Protein AF-A0A379TFW2-F1 (afdb_monomer_lite)

pLDDT: mean 85.73, std 12.87, range [54.72, 98.12]

Organism: NCBI:txid59203

Secondary structure (DSSP, 8-state):
-EEEEEEEETTEEEEEEEEEES--HHHHHH-TT-----EEEEEEEEEEEETTTEEEEEEEEEESSTTHHHHS--SS--TT-SEEEEEEEEEEEETTEEEEEEEEEEEE--TT------EEEE-

Radius of gyration: 17.37 Å; chains: 1; bounding box: 45×27×45 Å

Foldseek 3Di:
DKDKDWDQDLFFTKIKMKDKDQADPVVCVVCVPDPHRIWMKIFIFTWDDHPVFKTWTWGAIDIPALCNQVVDDDPNDHNPDQKGKGKTKIKGDDPPDIDMKMWIDIQGSDPVDRDDDIDPIDD

Str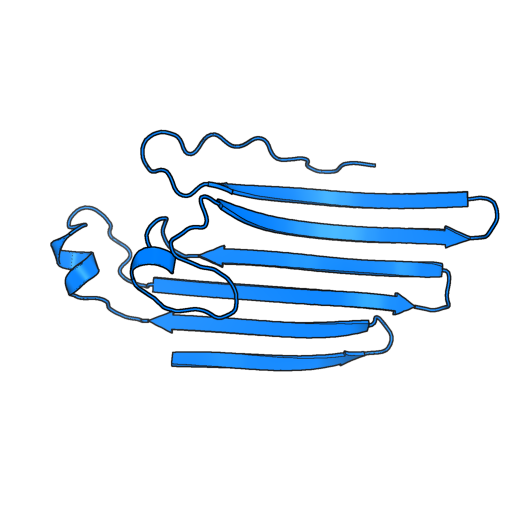ucture (mmCIF, N/CA/C/O backbone):
data_AF-A0A379TFW2-F1
#
_entry.id   AF-A0A379TFW2-F1
#
loop_
_atom_site.group_PDB
_atom_site.id
_atom_site.type_symbol
_atom_site.label_atom_id
_atom_site.label_alt_id
_atom_site.label_comp_id
_atom_site.label_asym_id
_atom_site.label_entity_id
_atom_site.label_seq_id
_atom_site.pdbx_PDB_ins_code
_atom_site.Cartn_x
_atom_site.Cartn_y
_atom_site.Cartn_z
_atom_site.occupancy
_atom_site.B_iso_or_equiv
_atom_site.auth_seq_id
_atom_site.auth_comp_id
_atom_site.auth_asym_id
_atom_site.auth_atom_id
_atom_site.pdbx_PDB_model_num
ATOM 1 N N . MET A 1 1 ? 5.071 -11.231 -14.706 1.00 67.62 1 MET A 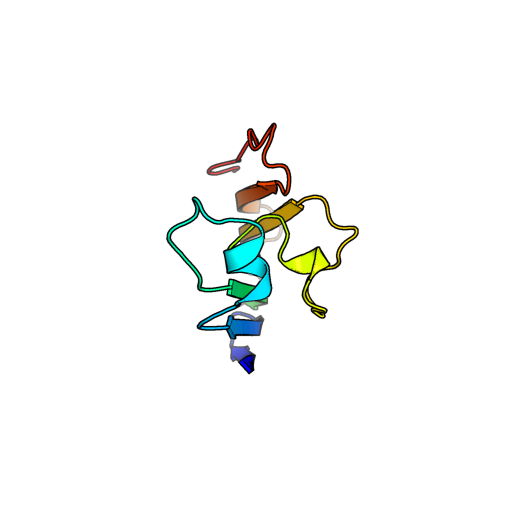N 1
ATOM 2 C CA . MET A 1 1 ? 3.789 -11.932 -14.447 1.00 67.62 1 MET A CA 1
ATOM 3 C C . MET A 1 1 ? 3.143 -11.240 -13.263 1.00 67.62 1 MET A C 1
ATOM 5 O O . MET A 1 1 ? 3.881 -10.960 -12.324 1.00 67.62 1 MET A O 1
ATOM 9 N N . GLY A 1 2 ? 1.841 -10.962 -13.335 1.00 78.44 2 GLY A N 1
ATOM 10 C CA . GLY A 1 2 ? 1.070 -10.376 -12.235 1.00 78.44 2 GLY A CA 1
ATOM 11 C C . GLY A 1 2 ? 0.269 -11.419 -11.475 1.00 78.44 2 GLY A C 1
ATOM 12 O O . GLY A 1 2 ? -0.149 -12.424 -12.059 1.00 78.44 2 GLY A O 1
ATOM 13 N N . ASN A 1 3 ? 0.110 -11.208 -10.173 1.00 90.38 3 ASN A N 1
ATOM 14 C CA . ASN A 1 3 ? -0.618 -12.086 -9.268 1.00 90.38 3 ASN A CA 1
ATOM 15 C C . ASN A 1 3 ? -1.569 -11.248 -8.413 1.00 90.38 3 ASN A C 1
ATOM 17 O O . ASN A 1 3 ? -1.142 -10.619 -7.443 1.00 90.38 3 ASN A O 1
ATOM 21 N N . GLU A 1 4 ? -2.860 -11.334 -8.728 1.00 94.81 4 GLU A N 1
ATOM 22 C CA . GLU A 1 4 ? -3.926 -10.675 -7.976 1.00 94.81 4 GLU A CA 1
ATOM 23 C C . GLU A 1 4 ? -4.522 -11.651 -6.951 1.00 94.81 4 GLU A C 1
ATOM 25 O O . GLU A 1 4 ? -4.977 -12.748 -7.293 1.00 94.81 4 GLU A O 1
ATOM 30 N N . PHE A 1 5 ? -4.568 -11.249 -5.684 1.00 95.94 5 PHE A N 1
ATOM 31 C CA . PHE A 1 5 ? -5.183 -12.010 -4.601 1.00 95.94 5 PHE A CA 1
ATOM 32 C C . PHE A 1 5 ? -6.250 -11.175 -3.895 1.00 95.94 5 PHE A C 1
ATOM 34 O O . PHE A 1 5 ? -5.979 -10.081 -3.407 1.00 95.94 5 PHE A O 1
ATOM 41 N N . ARG A 1 6 ? -7.471 -11.709 -3.792 1.00 97.38 6 ARG A N 1
ATOM 42 C CA . ARG A 1 6 ? -8.594 -11.062 -3.096 1.00 97.38 6 ARG A CA 1
ATOM 43 C C . ARG A 1 6 ? -9.023 -11.887 -1.898 1.00 97.38 6 ARG A C 1
ATOM 45 O O . ARG A 1 6 ? -9.116 -13.110 -1.988 1.00 97.38 6 ARG A O 1
ATOM 52 N N . TYR A 1 7 ? -9.348 -11.213 -0.803 1.00 96.50 7 TYR A N 1
ATOM 53 C CA . TYR A 1 7 ? -9.773 -11.869 0.425 1.00 96.50 7 TYR A CA 1
ATOM 54 C C . TYR A 1 7 ? -10.892 -11.114 1.142 1.00 96.50 7 TYR A C 1
ATOM 56 O O . TYR A 1 7 ? -11.077 -9.905 0.989 1.00 96.50 7 TYR A O 1
ATOM 64 N N . LEU A 1 8 ? -11.616 -11.857 1.976 1.00 97.38 8 LEU A N 1
ATOM 65 C CA . LEU A 1 8 ? -12.622 -11.340 2.892 1.00 97.38 8 LEU A CA 1
ATOM 66 C C . LEU A 1 8 ? -12.434 -12.014 4.252 1.00 97.38 8 LEU A C 1
ATOM 68 O O . LEU A 1 8 ? -12.479 -13.239 4.352 1.00 97.38 8 LEU A O 1
ATOM 72 N N . THR A 1 9 ? -12.210 -11.217 5.293 1.00 95.62 9 THR A N 1
ATOM 73 C CA . THR A 1 9 ? -12.060 -11.677 6.679 1.00 95.62 9 THR A CA 1
ATOM 74 C C . THR A 1 9 ? -13.003 -10.904 7.599 1.00 95.62 9 THR A C 1
ATOM 76 O O . THR A 1 9 ? -13.674 -9.965 7.176 1.00 95.62 9 THR A O 1
ATOM 79 N N . GLN A 1 10 ? -13.038 -11.272 8.882 1.00 93.81 10 GLN A N 1
ATOM 80 C CA . GLN A 1 10 ? -13.774 -10.502 9.894 1.00 93.81 10 GLN A CA 1
ATOM 81 C C . GLN A 1 10 ? -13.240 -9.069 10.045 1.00 93.81 10 GLN A C 1
ATOM 83 O O . GLN A 1 10 ? -14.001 -8.162 10.363 1.00 93.81 10 GLN A O 1
ATOM 88 N N . ALA A 1 11 ? -11.944 -8.865 9.791 1.00 93.12 11 ALA A N 1
ATOM 89 C CA . ALA A 1 11 ? -11.310 -7.556 9.877 1.00 93.12 11 ALA A CA 1
ATOM 90 C C . ALA A 1 11 ? -11.633 -6.654 8.675 1.00 93.12 11 ALA A C 1
ATOM 92 O O . ALA A 1 11 ? -11.449 -5.445 8.773 1.00 93.12 11 ALA A O 1
ATOM 93 N N . GLY A 1 12 ? -12.121 -7.215 7.561 1.00 96.31 12 GLY A N 1
ATOM 94 C CA . GLY A 1 12 ? -12.467 -6.458 6.362 1.00 96.31 12 GLY A CA 1
ATOM 95 C C . GLY A 1 12 ? -12.243 -7.212 5.057 1.00 96.31 12 GLY A C 1
ATOM 96 O O . GLY A 1 12 ? -11.840 -8.377 5.031 1.00 96.31 12 GLY A O 1
ATOM 97 N N . ALA A 1 13 ? -12.465 -6.505 3.955 1.00 98.12 13 ALA A N 1
ATOM 98 C CA . ALA A 1 13 ? -12.117 -6.967 2.619 1.00 98.12 13 ALA A CA 1
ATOM 99 C C . ALA A 1 13 ? -10.742 -6.423 2.216 1.00 98.12 13 ALA A C 1
ATOM 101 O O . ALA A 1 13 ? -10.305 -5.373 2.698 1.00 98.12 13 ALA A O 1
ATOM 102 N N . GLY A 1 14 ? -10.045 -7.126 1.330 1.00 97.50 14 GLY A N 1
ATOM 103 C CA . GLY A 1 14 ? -8.802 -6.611 0.778 1.00 97.50 14 GLY A CA 1
ATOM 104 C C . GLY A 1 14 ? -8.363 -7.281 -0.512 1.00 97.50 14 GLY A C 1
ATOM 105 O O . GLY A 1 14 ? -8.899 -8.311 -0.930 1.00 97.50 14 GLY A O 1
ATOM 106 N N . LEU A 1 15 ? -7.382 -6.640 -1.134 1.00 97.56 15 LEU A N 1
ATOM 107 C CA . LEU A 1 15 ? -6.754 -7.037 -2.381 1.00 97.56 15 LEU A CA 1
ATOM 108 C C . LEU A 1 15 ? -5.245 -6.835 -2.256 1.00 97.56 15 LEU A C 1
ATOM 110 O O . LEU A 1 15 ? -4.799 -5.810 -1.744 1.00 97.56 15 LEU A O 1
ATOM 114 N N . MET A 1 16 ? -4.475 -7.802 -2.736 1.00 96.56 16 MET A N 1
ATOM 115 C CA . MET A 1 16 ? -3.031 -7.696 -2.918 1.00 96.56 16 MET A CA 1
ATOM 116 C C . MET A 1 16 ? -2.687 -7.957 -4.385 1.00 96.56 16 MET A C 1
ATOM 118 O O . MET A 1 16 ? -3.249 -8.878 -4.974 1.00 96.56 16 MET A O 1
ATOM 122 N N . GLU A 1 17 ? -1.764 -7.180 -4.946 1.00 95.50 17 GLU A N 1
ATOM 123 C CA . GLU A 1 17 ? -1.153 -7.433 -6.257 1.00 95.50 17 GLU A CA 1
ATOM 124 C C . GLU A 1 17 ? 0.355 -7.577 -6.085 1.00 95.50 17 GLU A C 1
ATOM 126 O O . GLU A 1 17 ? 0.983 -6.800 -5.356 1.00 95.50 17 GLU A O 1
ATOM 131 N N . LEU A 1 18 ? 0.934 -8.550 -6.784 1.00 94.81 18 LEU A N 1
ATOM 132 C CA . LEU A 1 18 ? 2.375 -8.664 -6.945 1.00 94.81 18 LEU A CA 1
ATOM 133 C C . LEU A 1 18 ? 2.724 -8.886 -8.417 1.00 94.81 18 LEU A C 1
ATOM 135 O O . LEU A 1 18 ? 2.588 -9.998 -8.941 1.00 94.81 18 LEU A O 1
ATOM 139 N N . ASP A 1 19 ? 3.264 -7.841 -9.031 1.00 92.19 19 ASP A N 1
ATOM 140 C CA . ASP A 1 19 ? 3.881 -7.903 -10.347 1.00 92.19 19 ASP A CA 1
ATOM 141 C C . ASP A 1 19 ? 5.385 -8.101 -10.194 1.00 92.19 19 ASP A C 1
ATOM 143 O O . ASP A 1 19 ? 6.054 -7.374 -9.459 1.00 92.19 19 ASP A O 1
ATOM 147 N N . TYR A 1 20 ? 5.934 -9.080 -10.910 1.00 88.62 20 TYR A N 1
ATOM 148 C CA . TYR A 1 20 ? 7.374 -9.328 -10.925 1.00 88.62 20 TYR A CA 1
ATOM 149 C C . TYR A 1 20 ? 7.876 -9.611 -12.342 1.00 88.62 20 TYR A C 1
ATOM 151 O O . TYR A 1 20 ? 7.342 -10.474 -13.061 1.00 88.62 20 TYR A O 1
ATOM 159 N N . LEU A 1 21 ? 8.928 -8.890 -12.728 1.00 86.88 21 LEU A N 1
ATOM 160 C CA . LEU A 1 21 ? 9.681 -9.055 -13.961 1.00 86.88 21 LEU A CA 1
ATOM 161 C C . LEU A 1 21 ? 11.157 -9.331 -13.616 1.00 86.88 21 LEU A C 1
ATOM 163 O O . LEU A 1 21 ? 11.872 -8.429 -13.180 1.00 86.88 21 LEU A O 1
ATOM 167 N N . PRO A 1 22 ? 11.640 -10.572 -13.818 1.00 78.94 22 PRO A N 1
ATOM 168 C CA . PRO A 1 22 ? 12.984 -10.965 -13.399 1.00 78.94 22 PRO A CA 1
ATOM 169 C C . PRO A 1 22 ? 14.122 -10.316 -14.195 1.00 78.94 22 PRO A C 1
ATOM 171 O O . PRO A 1 22 ? 15.244 -10.266 -13.707 1.00 78.94 22 PRO A O 1
ATOM 174 N N . SER A 1 23 ? 13.895 -9.896 -15.437 1.00 76.19 23 SER A N 1
ATOM 175 C CA . SER A 1 23 ? 14.935 -9.262 -16.248 1.00 76.19 23 SER A CA 1
ATOM 176 C C . SER A 1 23 ? 14.291 -8.384 -17.304 1.00 76.19 23 SER A C 1
ATOM 178 O O . SER A 1 23 ? 13.539 -8.876 -18.149 1.00 76.19 23 SER A O 1
ATOM 180 N N . ASP A 1 24 ? 14.614 -7.098 -17.244 1.00 74.44 24 ASP A N 1
ATOM 181 C CA . ASP A 1 24 ? 14.250 -6.105 -18.244 1.00 74.44 24 ASP A CA 1
ATOM 182 C C . ASP A 1 24 ? 15.519 -5.630 -18.966 1.00 74.44 24 ASP A C 1
ATOM 184 O O . ASP A 1 24 ? 16.406 -5.033 -18.359 1.00 74.44 24 ASP A O 1
ATOM 188 N N . LYS A 1 25 ? 15.631 -5.954 -20.260 1.00 72.94 25 LYS A N 1
ATOM 189 C CA . LYS A 1 25 ? 16.808 -5.608 -21.074 1.00 72.94 25 LYS A CA 1
ATOM 190 C C . LYS A 1 25 ? 16.838 -4.135 -21.474 1.00 72.94 25 LYS A C 1
ATOM 192 O O . LYS A 1 25 ? 17.920 -3.598 -21.648 1.00 72.94 25 LYS A O 1
ATOM 197 N N . VAL A 1 26 ? 15.671 -3.509 -21.639 1.00 73.44 26 VAL A N 1
ATOM 198 C CA . VAL A 1 26 ? 15.586 -2.089 -22.012 1.00 73.44 26 VAL A CA 1
ATOM 199 C C . VAL A 1 26 ? 15.995 -1.243 -20.814 1.00 73.44 26 VAL A C 1
ATOM 201 O O . VAL A 1 26 ? 16.853 -0.377 -20.936 1.00 73.44 26 VAL A O 1
ATOM 204 N N . TYR A 1 27 ? 15.477 -1.590 -19.633 1.00 71.12 27 TYR A N 1
ATOM 205 C CA . TYR A 1 27 ? 15.886 -0.948 -18.387 1.00 71.12 27 TYR A CA 1
ATOM 206 C C . TYR A 1 27 ? 17.391 -1.104 -18.112 1.00 71.12 27 TYR A C 1
ATOM 208 O O . TYR A 1 27 ? 18.037 -0.154 -17.679 1.00 71.12 27 TYR A O 1
ATOM 216 N N . GLU A 1 28 ? 17.963 -2.282 -18.395 1.00 66.56 28 GLU A N 1
ATOM 217 C CA . GLU A 1 28 ? 19.404 -2.540 -18.256 1.00 66.56 28 GLU A CA 1
ATOM 218 C C . GLU A 1 28 ? 20.261 -1.632 -19.152 1.00 66.56 28 GLU A C 1
ATOM 220 O O . GLU A 1 28 ? 21.282 -1.115 -18.691 1.00 66.56 28 GLU A O 1
ATOM 225 N N . ASP A 1 29 ? 19.851 -1.427 -20.405 1.00 71.00 29 ASP A N 1
ATOM 226 C CA . ASP A 1 29 ? 20.569 -0.564 -21.348 1.00 71.00 29 ASP A CA 1
ATOM 227 C C . ASP A 1 29 ? 20.496 0.919 -20.931 1.00 71.00 29 ASP A C 1
ATOM 229 O O . ASP A 1 29 ? 21.494 1.640 -21.042 1.00 71.00 29 ASP A O 1
ATOM 233 N N . ASP A 1 30 ? 19.354 1.362 -20.394 1.00 69.19 30 ASP A N 1
ATOM 234 C CA . ASP A 1 30 ? 19.142 2.743 -19.941 1.00 69.19 30 ASP A CA 1
ATOM 235 C C . ASP A 1 30 ? 19.793 3.036 -18.571 1.00 69.19 30 ASP A C 1
ATOM 237 O O . ASP A 1 30 ? 20.241 4.161 -18.321 1.00 69.19 30 ASP A O 1
ATOM 241 N N . HIS A 1 31 ? 19.928 2.023 -17.703 1.00 66.50 31 HIS A N 1
ATOM 242 C CA . HIS A 1 31 ? 20.473 2.141 -16.341 1.00 66.50 31 HIS A CA 1
ATOM 243 C C . HIS A 1 31 ? 21.682 1.215 -16.092 1.00 66.50 31 HIS A C 1
ATOM 245 O O . HIS A 1 31 ? 21.691 0.430 -15.142 1.00 66.50 31 HIS A O 1
ATOM 251 N N . PRO A 1 32 ? 22.796 1.356 -16.840 1.00 62.44 32 PRO A N 1
ATOM 252 C CA . PRO A 1 32 ? 23.935 0.428 -16.787 1.00 62.44 32 PRO A CA 1
ATOM 253 C C . PRO A 1 32 ? 24.709 0.432 -15.454 1.00 62.44 32 PRO A C 1
ATOM 255 O O . PRO A 1 32 ? 25.634 -0.359 -15.263 1.00 62.44 32 PRO A O 1
ATOM 258 N N . LYS A 1 33 ? 24.388 1.358 -14.539 1.00 63.44 33 LYS A N 1
ATOM 259 C CA . LYS A 1 33 ? 24.980 1.463 -13.194 1.00 63.44 33 LYS A CA 1
ATOM 260 C C . LYS A 1 33 ? 24.109 0.841 -12.102 1.00 63.44 33 LYS A C 1
ATOM 262 O O . LYS A 1 33 ? 24.607 0.658 -10.991 1.00 63.44 33 LYS A O 1
ATOM 267 N N . GLU A 1 34 ? 22.844 0.547 -12.386 1.00 63.12 34 GLU A N 1
ATOM 268 C CA . GLU A 1 34 ? 21.948 -0.090 -11.428 1.00 63.12 34 GLU A CA 1
ATOM 269 C C . GLU A 1 34 ? 22.123 -1.607 -11.507 1.00 63.12 34 GLU A C 1
ATOM 271 O O . GLU A 1 34 ? 21.972 -2.230 -12.553 1.00 63.12 34 GLU A O 1
ATOM 276 N N . GLY A 1 35 ? 22.544 -2.205 -10.392 1.00 54.72 35 GLY A N 1
ATOM 277 C CA . GLY A 1 35 ? 22.862 -3.633 -10.340 1.00 54.72 35 GLY A CA 1
ATOM 278 C C . GLY A 1 35 ? 21.634 -4.542 -10.275 1.00 54.72 35 GLY A C 1
ATOM 279 O O . GLY A 1 35 ? 21.766 -5.738 -10.534 1.00 54.72 35 GLY A O 1
ATOM 280 N N . ASP A 1 36 ? 20.468 -3.997 -9.916 1.00 59.78 36 ASP A N 1
ATOM 281 C CA . ASP A 1 36 ? 19.244 -4.767 -9.722 1.00 59.78 36 ASP A CA 1
ATOM 282 C C . ASP A 1 36 ? 18.315 -4.605 -10.930 1.00 59.78 36 ASP A C 1
ATOM 284 O O . ASP A 1 36 ? 17.847 -3.516 -11.245 1.00 59.78 36 ASP A O 1
ATOM 288 N N . LYS A 1 37 ? 18.099 -5.713 -11.640 1.00 69.12 37 LYS A N 1
ATOM 289 C CA . LYS A 1 37 ? 17.381 -5.777 -12.928 1.00 69.12 37 LYS A CA 1
ATOM 290 C C . LYS A 1 37 ? 15.925 -6.199 -12.758 1.00 69.12 37 LYS A C 1
ATOM 292 O O . LYS A 1 37 ? 15.228 -6.479 -13.738 1.00 69.12 37 LYS A O 1
ATOM 297 N N . HIS A 1 38 ? 15.514 -6.375 -11.507 1.00 82.75 38 HIS A N 1
ATOM 298 C CA . HIS A 1 38 ? 14.227 -6.920 -11.139 1.00 82.75 38 HIS A CA 1
ATOM 299 C C . HIS A 1 38 ? 13.226 -5.786 -10.980 1.00 82.75 38 HIS A C 1
ATOM 301 O O . HIS A 1 38 ? 13.287 -5.024 -10.016 1.00 82.75 38 HIS A O 1
ATOM 307 N N . ARG A 1 39 ? 12.271 -5.709 -11.906 1.00 89.81 39 ARG A N 1
ATOM 308 C CA . ARG A 1 39 ? 11.191 -4.728 -11.819 1.00 89.81 39 ARG A CA 1
ATOM 309 C C . ARG A 1 39 ? 9.988 -5.357 -11.155 1.00 89.81 39 ARG A C 1
ATOM 311 O O . ARG A 1 39 ? 9.567 -6.455 -11.529 1.00 89.81 39 ARG A O 1
ATOM 318 N N . TRP A 1 40 ? 9.454 -4.694 -10.142 1.00 92.06 40 TRP A N 1
ATOM 319 C CA . TRP A 1 40 ? 8.357 -5.238 -9.359 1.00 92.06 40 TRP A CA 1
ATOM 320 C C . TRP A 1 40 ? 7.435 -4.155 -8.826 1.00 92.06 40 TRP A C 1
ATOM 322 O O . TRP A 1 40 ? 7.860 -3.039 -8.532 1.00 92.06 40 TRP A O 1
ATOM 332 N N . LEU A 1 41 ? 6.171 -4.528 -8.665 1.00 94.44 41 LEU A N 1
ATOM 333 C CA . LEU A 1 41 ? 5.161 -3.739 -7.981 1.00 94.44 41 LEU A CA 1
ATOM 334 C C . LEU A 1 41 ? 4.505 -4.607 -6.924 1.00 94.44 41 LEU A C 1
ATOM 336 O O . LEU A 1 41 ? 4.132 -5.751 -7.177 1.00 94.44 41 LEU A O 1
ATOM 340 N N . PHE A 1 42 ? 4.355 -4.034 -5.737 1.00 95.69 42 PHE A N 1
ATOM 341 C CA . PHE A 1 42 ? 3.537 -4.593 -4.681 1.00 95.69 42 PHE A CA 1
ATOM 342 C C . PHE A 1 42 ? 2.453 -3.591 -4.300 1.00 95.69 42 PHE A C 1
ATOM 344 O O . PHE A 1 42 ? 2.743 -2.453 -3.916 1.00 95.69 42 PHE A O 1
ATOM 351 N N . TYR A 1 43 ? 1.208 -4.043 -4.385 1.00 96.75 43 TYR A N 1
ATOM 352 C CA . TYR A 1 43 ? 0.034 -3.286 -3.984 1.00 96.75 43 TYR A CA 1
ATOM 353 C C . TYR A 1 43 ? -0.719 -4.036 -2.895 1.00 96.75 43 TYR A C 1
ATOM 355 O O . TYR A 1 43 ? -0.920 -5.248 -2.985 1.00 96.75 43 TYR A O 1
ATOM 363 N N . TRP A 1 44 ? -1.181 -3.313 -1.882 1.00 97.56 44 TRP A N 1
ATOM 364 C CA . TRP A 1 44 ? -2.075 -3.848 -0.872 1.00 97.56 44 TRP A CA 1
ATOM 365 C C . TRP A 1 44 ? -3.123 -2.815 -0.472 1.00 97.56 44 TRP A C 1
ATOM 367 O O . TRP A 1 44 ? -2.815 -1.749 0.062 1.00 97.56 44 TRP A O 1
ATOM 377 N N . GLN A 1 45 ? -4.383 -3.190 -0.675 1.00 97.75 45 GLN A N 1
ATOM 378 C CA . GLN A 1 45 ? -5.543 -2.460 -0.203 1.00 97.75 45 GLN A CA 1
ATOM 379 C C . GLN A 1 45 ? -6.314 -3.300 0.808 1.00 97.75 45 GLN A C 1
ATOM 381 O O . GLN A 1 45 ? -6.648 -4.460 0.560 1.00 97.75 45 GLN A O 1
ATOM 386 N N . HIS A 1 46 ? -6.649 -2.700 1.942 1.00 98.00 46 HIS A N 1
ATOM 387 C CA . HIS A 1 46 ? -7.526 -3.309 2.931 1.00 98.00 46 HIS A CA 1
ATOM 388 C C . HIS A 1 46 ? -8.455 -2.259 3.515 1.00 98.00 46 HIS A C 1
ATOM 390 O O . HIS A 1 46 ? -8.019 -1.154 3.836 1.00 98.00 46 HIS A O 1
ATOM 396 N N . SER A 1 47 ? -9.722 -2.613 3.697 1.00 98.00 47 SER A N 1
ATOM 397 C CA . SER A 1 47 ? -10.661 -1.786 4.442 1.00 98.00 47 SER A CA 1
ATOM 398 C C . SER A 1 47 ? -11.649 -2.658 5.198 1.00 98.00 47 SER A C 1
ATOM 400 O O . SER A 1 47 ? -12.222 -3.607 4.648 1.00 98.00 47 SER A O 1
ATOM 402 N N . GLY A 1 48 ? -11.875 -2.318 6.461 1.00 97.25 48 GLY A N 1
ATOM 403 C CA . GLY A 1 48 ? -12.922 -2.951 7.234 1.00 97.25 48 GLY A CA 1
ATOM 404 C C . GLY A 1 48 ? -13.193 -2.316 8.582 1.00 97.25 48 GLY A C 1
ATOM 405 O O . GLY A 1 48 ? -12.407 -1.535 9.127 1.00 97.25 48 GLY A O 1
ATOM 406 N N . VAL A 1 49 ? -14.368 -2.673 9.094 1.00 96.94 49 VAL A N 1
ATOM 407 C CA . VAL A 1 49 ? -14.835 -2.314 10.425 1.00 96.94 49 VAL A CA 1
ATOM 408 C C . VAL A 1 49 ? -15.176 -3.604 11.156 1.00 96.94 49 VAL A C 1
ATOM 410 O O . VAL A 1 49 ? -16.093 -4.315 10.751 1.00 96.94 49 VAL A O 1
ATOM 413 N N . MET A 1 50 ? -14.446 -3.894 12.228 1.00 96.25 50 MET A N 1
ATOM 414 C CA . MET A 1 50 ? -14.647 -5.086 13.050 1.00 96.25 50 MET A CA 1
ATOM 415 C C . MET A 1 50 ? -15.317 -4.698 14.367 1.00 96.25 50 MET A C 1
ATOM 417 O O . MET A 1 50 ? -14.987 -3.676 14.973 1.00 96.25 50 MET A O 1
ATOM 421 N N . ASP A 1 51 ? -16.303 -5.493 14.782 1.00 94.88 51 ASP A N 1
ATOM 422 C CA . ASP A 1 51 ? -17.081 -5.288 16.012 1.00 94.88 51 ASP A CA 1
ATOM 423 C C . ASP A 1 51 ? -17.683 -3.876 16.150 1.00 94.88 51 ASP A C 1
ATOM 425 O O . ASP A 1 51 ? -17.915 -3.392 17.252 1.00 94.88 51 ASP A O 1
ATOM 429 N N . GLN A 1 52 ? -17.921 -3.194 15.021 1.00 94.88 52 GLN A N 1
ATOM 430 C CA . GLN A 1 52 ? -18.418 -1.808 14.919 1.00 94.88 52 GLN A CA 1
ATOM 431 C C . GLN A 1 52 ? -17.487 -0.719 15.492 1.00 94.88 52 GLN A C 1
ATOM 433 O O . GLN A 1 52 ? -17.750 0.473 15.305 1.00 94.88 52 GLN A O 1
ATOM 438 N N . VAL A 1 53 ? -16.383 -1.102 16.135 1.00 96.94 53 VAL A N 1
ATOM 439 C CA . VAL A 1 53 ? -15.496 -0.185 16.867 1.00 96.94 53 VAL A CA 1
ATOM 440 C C . VAL A 1 53 ? -14.100 -0.110 16.263 1.00 96.94 53 VAL A C 1
ATOM 442 O O . VAL A 1 53 ? -13.546 0.986 16.146 1.00 96.94 53 VAL A O 1
ATOM 445 N N . TRP A 1 54 ? -13.555 -1.238 15.808 1.00 97.50 54 TRP A N 1
ATOM 446 C CA . TRP A 1 54 ? -12.235 -1.305 15.192 1.00 97.50 54 TRP A CA 1
ATOM 447 C C . TRP A 1 54 ? -12.314 -0.931 13.723 1.00 97.50 54 TRP A C 1
ATOM 449 O O . TRP A 1 54 ? -13.187 -1.409 13.004 1.00 97.50 54 TRP A O 1
ATOM 459 N N . ARG A 1 55 ? -11.393 -0.087 13.267 1.00 97.44 55 ARG A N 1
ATOM 460 C CA . ARG A 1 55 ? -11.279 0.360 11.877 1.00 97.44 55 ARG A CA 1
ATOM 461 C C . ARG A 1 55 ? -9.886 0.031 11.373 1.00 97.44 55 ARG A C 1
ATOM 463 O O . ARG A 1 55 ? -8.907 0.536 11.916 1.00 97.44 55 ARG A O 1
ATOM 470 N N . PHE A 1 56 ? -9.812 -0.771 10.321 1.00 97.50 56 PHE A N 1
ATOM 471 C CA . PHE A 1 56 ? -8.562 -1.145 9.672 1.00 97.50 56 PHE A CA 1
ATOM 472 C C . PHE A 1 56 ? -8.562 -0.586 8.257 1.00 97.50 56 PHE A C 1
ATOM 474 O O . PHE A 1 56 ? -9.488 -0.854 7.492 1.00 97.50 56 PHE A O 1
ATOM 481 N N . ASN A 1 57 ? -7.539 0.193 7.904 1.00 97.69 57 ASN A N 1
ATOM 482 C CA . ASN A 1 57 ? -7.340 0.617 6.522 1.00 97.69 57 ASN A CA 1
ATOM 483 C C . ASN A 1 57 ? -5.867 0.531 6.134 1.00 97.69 57 ASN A C 1
ATOM 485 O O . ASN A 1 57 ? -4.996 1.005 6.869 1.00 97.69 57 ASN A O 1
ATOM 489 N N . VAL A 1 58 ? -5.622 -0.036 4.958 1.00 97.50 58 VAL A N 1
ATOM 490 C CA . VAL A 1 58 ? -4.313 -0.113 4.316 1.00 97.50 58 VAL A CA 1
ATOM 491 C C . VAL A 1 58 ? -4.452 0.374 2.884 1.00 97.50 58 VAL A C 1
ATOM 493 O O . VAL A 1 58 ? -5.370 -0.038 2.175 1.00 97.50 58 VAL A O 1
ATOM 496 N N . ASP A 1 59 ? -3.543 1.256 2.499 1.00 96.75 59 ASP A N 1
ATOM 497 C CA . ASP A 1 59 ? -3.370 1.761 1.143 1.00 96.75 59 ASP A CA 1
ATOM 498 C C . ASP A 1 59 ? -1.865 1.832 0.884 1.00 96.75 59 ASP A C 1
ATOM 500 O O . ASP A 1 59 ? -1.189 2.777 1.305 1.00 96.75 59 ASP A O 1
ATOM 504 N N . TYR A 1 60 ? -1.324 0.748 0.335 1.00 96.44 60 TYR A N 1
ATOM 505 C CA . TYR A 1 60 ? 0.106 0.557 0.169 1.00 96.44 60 TYR A CA 1
ATOM 506 C C . TYR A 1 60 ? 0.445 0.252 -1.280 1.00 96.44 60 TYR A C 1
ATOM 508 O O . TYR A 1 60 ? 0.059 -0.790 -1.804 1.00 96.44 60 TYR A O 1
ATOM 516 N N . THR A 1 61 ? 1.255 1.116 -1.874 1.00 96.50 61 THR A N 1
ATOM 517 C CA . THR A 1 61 ? 1.870 0.909 -3.178 1.00 96.50 61 THR A CA 1
ATOM 518 C C . THR A 1 61 ? 3.375 1.078 -3.035 1.00 96.50 61 THR A C 1
ATOM 520 O O . THR A 1 61 ? 3.860 2.068 -2.475 1.00 96.50 61 THR A O 1
ATOM 523 N N . LYS A 1 62 ? 4.132 0.112 -3.548 1.00 94.75 62 LYS A N 1
ATOM 524 C CA . LYS A 1 62 ? 5.585 0.211 -3.654 1.00 94.75 62 LYS A CA 1
ATOM 525 C C . LYS A 1 62 ? 6.060 -0.412 -4.952 1.00 94.75 62 LYS A C 1
ATOM 527 O O . LYS A 1 62 ? 5.607 -1.493 -5.323 1.00 94.75 62 LYS A O 1
ATOM 532 N N . VAL A 1 63 ? 6.984 0.277 -5.601 1.00 93.19 63 VAL A N 1
ATOM 533 C CA . VAL A 1 63 ? 7.587 -0.141 -6.867 1.00 93.19 63 VAL A CA 1
ATOM 534 C C . VAL A 1 63 ? 9.105 -0.204 -6.738 1.00 93.19 63 VAL A C 1
ATOM 536 O O . VAL A 1 63 ? 9.680 0.457 -5.865 1.00 93.19 63 VAL A O 1
ATOM 539 N N . SER A 1 64 ? 9.740 -1.007 -7.588 1.00 90.25 64 SER A N 1
ATOM 540 C CA . SER A 1 64 ? 11.197 -1.184 -7.647 1.00 90.25 64 SER A CA 1
ATOM 541 C C . SER A 1 64 ? 11.954 0.110 -7.922 1.00 90.25 64 SER A C 1
ATOM 543 O O . SER A 1 64 ? 12.983 0.360 -7.300 1.00 90.25 64 SER A O 1
ATOM 545 N N . ASP A 1 65 ? 11.429 0.924 -8.834 1.00 86.94 65 ASP A N 1
ATOM 546 C CA . ASP A 1 65 ? 12.108 2.072 -9.425 1.00 86.94 65 ASP A CA 1
ATOM 547 C C . ASP A 1 65 ? 11.116 3.211 -9.719 1.00 86.94 65 ASP A C 1
ATOM 549 O O . ASP A 1 65 ? 9.901 3.007 -9.751 1.00 86.94 65 ASP A O 1
ATOM 553 N N . SER A 1 66 ? 11.628 4.431 -9.894 1.00 87.12 66 SER A N 1
ATOM 554 C CA . SER A 1 66 ? 10.820 5.640 -10.118 1.00 87.12 66 SER A CA 1
ATOM 555 C C . SER A 1 66 ? 10.142 5.676 -11.492 1.00 87.12 66 SER A C 1
ATOM 557 O O . SER A 1 66 ? 9.151 6.383 -11.662 1.00 87.12 66 SER A O 1
ATOM 559 N N . SER A 1 67 ? 10.637 4.903 -12.462 1.00 86.19 67 SER A N 1
ATOM 560 C CA . SER A 1 67 ? 10.098 4.849 -13.825 1.00 86.19 67 SER A CA 1
ATOM 561 C C . SER A 1 67 ? 9.076 3.728 -14.036 1.00 86.19 67 SER A C 1
ATOM 563 O O . SER A 1 67 ? 8.496 3.636 -15.114 1.00 86.19 67 SER A O 1
ATOM 565 N N . TYR A 1 68 ? 8.776 2.926 -13.008 1.00 88.44 68 TYR A N 1
ATOM 566 C CA . TYR A 1 68 ? 7.921 1.741 -13.117 1.00 88.44 68 TYR A CA 1
ATOM 567 C C . TYR A 1 68 ? 6.591 2.006 -13.831 1.00 88.44 68 TYR A C 1
ATOM 569 O O . TYR A 1 68 ? 6.257 1.322 -14.794 1.00 88.44 68 TYR A O 1
ATOM 577 N N . PHE A 1 69 ? 5.845 3.026 -13.401 1.00 90.00 69 PHE A N 1
ATOM 578 C CA . PHE A 1 69 ? 4.543 3.352 -13.993 1.00 90.00 69 PHE A CA 1
ATOM 579 C C . PHE A 1 69 ? 4.625 4.078 -15.341 1.00 90.00 69 PHE A C 1
ATOM 581 O O . PHE A 1 69 ? 3.606 4.221 -16.012 1.00 90.00 69 PHE A O 1
ATOM 588 N N . ASN A 1 70 ? 5.812 4.537 -15.750 1.00 87.44 70 ASN A N 1
ATOM 589 C CA . ASN A 1 70 ? 6.026 5.050 -17.103 1.00 87.44 70 ASN A CA 1
ATOM 590 C C . ASN A 1 70 ? 6.139 3.908 -18.117 1.00 87.44 70 ASN A C 1
ATOM 592 O O . ASN A 1 70 ? 5.713 4.072 -19.259 1.00 87.44 70 ASN A O 1
ATOM 596 N N . ASP A 1 71 ? 6.673 2.763 -17.684 1.00 85.44 71 ASP A N 1
ATOM 597 C CA . ASP A 1 71 ? 6.970 1.630 -18.560 1.00 85.44 71 ASP A CA 1
ATOM 598 C C . ASP A 1 71 ? 5.913 0.519 -18.494 1.00 85.44 71 ASP A C 1
ATOM 600 O O . ASP A 1 71 ? 5.715 -0.205 -19.474 1.00 85.44 71 ASP A O 1
ATOM 604 N N . PHE A 1 72 ? 5.223 0.375 -17.358 1.00 86.44 72 PHE A N 1
ATOM 605 C CA . PHE A 1 72 ? 4.207 -0.653 -17.149 1.00 86.44 72 PHE A CA 1
ATOM 606 C C . PHE A 1 72 ? 2.834 -0.061 -16.852 1.00 86.44 72 PHE A C 1
ATOM 608 O O . PHE A 1 72 ? 2.651 0.710 -15.908 1.00 86.44 72 PHE A O 1
ATOM 615 N N . ASP A 1 73 ? 1.837 -0.530 -17.601 1.00 84.12 73 ASP A N 1
ATOM 616 C CA . ASP A 1 73 ? 0.436 -0.294 -17.278 1.00 84.12 73 ASP A CA 1
ATOM 617 C C . ASP A 1 73 ? 0.042 -1.100 -16.032 1.00 84.12 73 ASP A C 1
ATOM 619 O O . ASP A 1 73 ? 0.114 -2.332 -16.016 1.00 84.12 73 ASP A O 1
ATOM 623 N N . SER A 1 74 ? -0.444 -0.409 -15.000 1.00 84.50 74 SER A N 1
ATOM 624 C CA . SER A 1 74 ? -1.026 -1.022 -13.807 1.00 84.50 74 SER A CA 1
ATOM 625 C C . SER A 1 74 ? -2.411 -0.444 -13.536 1.00 84.50 74 SER A C 1
ATOM 627 O O . SER A 1 74 ? -2.707 0.707 -13.836 1.00 84.50 74 SER A O 1
ATOM 629 N N . LYS A 1 75 ? -3.289 -1.233 -12.912 1.00 86.38 75 LYS A N 1
ATOM 630 C CA . LYS A 1 75 ? -4.556 -0.705 -12.374 1.00 86.38 75 LYS A CA 1
ATOM 631 C C . LYS A 1 75 ? -4.343 0.117 -11.100 1.00 86.38 75 LYS A C 1
ATOM 633 O O . LYS A 1 75 ? -5.270 0.791 -10.656 1.00 86.38 75 LYS A O 1
ATOM 638 N N . TYR A 1 76 ? -3.160 0.003 -10.496 1.00 87.25 76 TYR A N 1
ATOM 639 C CA . TYR A 1 76 ? -2.844 0.489 -9.152 1.00 87.25 76 TYR A CA 1
ATOM 640 C C . TYR A 1 76 ? -1.874 1.680 -9.152 1.00 87.25 76 TYR A C 1
ATOM 642 O O . TYR A 1 76 ? -1.439 2.115 -8.088 1.00 87.25 76 TYR A O 1
ATOM 650 N N . GLY A 1 77 ? -1.556 2.202 -10.338 1.00 84.56 77 GLY A N 1
ATOM 651 C CA . GLY A 1 77 ? -0.783 3.421 -10.553 1.00 84.56 77 GLY A CA 1
ATOM 652 C C . GLY A 1 77 ? -0.665 3.743 -12.043 1.00 84.56 77 GLY A C 1
ATOM 653 O O . GLY A 1 77 ? -0.964 2.904 -12.892 1.00 84.56 77 GLY A O 1
ATOM 654 N N . SER A 1 78 ? -0.272 4.974 -12.348 1.00 84.19 78 SER A N 1
ATOM 655 C CA . SER A 1 78 ? -0.196 5.547 -13.696 1.00 84.19 78 SER A CA 1
ATOM 656 C C . SER A 1 78 ? 1.091 6.353 -13.876 1.00 84.19 78 SER A C 1
ATOM 658 O O . SER A 1 78 ? 1.641 6.880 -12.913 1.00 84.19 78 SER A O 1
ATOM 660 N N . SER A 1 79 ? 1.541 6.526 -15.121 1.00 81.00 79 SER A N 1
ATOM 661 C CA . SER A 1 79 ? 2.696 7.368 -15.487 1.00 81.00 79 SER A CA 1
ATOM 662 C C . SER A 1 79 ? 2.554 8.838 -15.073 1.00 81.00 79 SER A C 1
ATOM 664 O O . SER A 1 79 ? 3.528 9.577 -14.969 1.00 81.00 79 SER A O 1
ATOM 666 N N . THR A 1 80 ? 1.325 9.289 -14.821 1.00 82.19 80 THR A N 1
ATOM 667 C CA . THR A 1 80 ? 1.039 10.632 -14.301 1.00 82.19 80 THR A CA 1
ATOM 668 C C . THR A 1 80 ? 1.292 10.777 -12.803 1.00 82.19 80 THR A C 1
ATOM 670 O O . THR A 1 80 ? 1.271 11.898 -12.289 1.00 82.19 80 THR A O 1
ATOM 673 N N . ASP A 1 81 ? 1.475 9.669 -12.088 1.00 83.56 81 ASP A N 1
ATOM 674 C CA . ASP A 1 81 ? 1.663 9.685 -10.646 1.00 83.56 81 ASP A CA 1
ATOM 675 C C . ASP A 1 81 ? 3.095 10.121 -10.330 1.00 83.56 81 ASP A C 1
ATOM 677 O O . ASP A 1 81 ? 4.059 9.548 -10.819 1.00 83.56 81 ASP A O 1
ATOM 681 N N . GLY A 1 82 ? 3.249 11.153 -9.499 1.00 86.00 82 GLY A N 1
ATOM 682 C CA . GLY A 1 82 ? 4.568 11.626 -9.056 1.00 86.00 82 GLY A CA 1
ATOM 683 C C . GLY A 1 82 ? 5.090 10.931 -7.794 1.00 86.00 82 GLY A C 1
ATOM 684 O O . GLY A 1 82 ? 6.207 11.208 -7.352 1.00 86.00 82 GLY A O 1
ATOM 685 N N . TYR A 1 83 ? 4.268 10.091 -7.162 1.00 87.69 83 TYR A N 1
ATOM 686 C CA . TYR A 1 83 ? 4.610 9.354 -5.950 1.00 87.69 83 TYR A CA 1
ATOM 687 C C . TYR A 1 83 ? 3.665 8.168 -5.721 1.00 87.69 83 TYR A C 1
ATOM 689 O O . TYR A 1 83 ? 2.494 8.218 -6.093 1.00 87.69 83 TYR A O 1
ATOM 697 N N . ALA A 1 84 ? 4.143 7.143 -5.016 1.00 91.50 84 ALA A N 1
ATOM 698 C CA . ALA A 1 84 ? 3.317 6.077 -4.455 1.00 91.50 84 ALA A CA 1
ATOM 699 C C . ALA A 1 84 ? 3.055 6.295 -2.957 1.00 91.50 84 ALA A C 1
ATOM 701 O O . ALA A 1 84 ? 3.935 6.719 -2.201 1.00 91.50 84 ALA A O 1
ATOM 702 N N . THR A 1 85 ? 1.830 5.991 -2.523 1.00 92.12 85 THR A N 1
ATOM 703 C CA . THR A 1 85 ? 1.399 6.142 -1.126 1.00 92.12 85 THR A CA 1
ATOM 704 C C . THR A 1 85 ? 1.614 4.848 -0.350 1.00 92.12 85 THR A C 1
ATOM 706 O O . THR A 1 85 ? 1.302 3.763 -0.829 1.00 92.12 85 THR A O 1
ATOM 709 N N . GLN A 1 86 ? 2.129 4.962 0.873 1.00 94.12 86 GLN A N 1
ATOM 710 C CA . GLN A 1 86 ? 2.336 3.846 1.793 1.00 94.12 86 GLN A CA 1
ATOM 711 C C . GLN A 1 86 ? 1.713 4.201 3.139 1.00 94.12 86 GLN A C 1
ATOM 713 O O . GLN A 1 86 ? 2.342 4.801 4.016 1.00 94.12 86 GLN A O 1
ATOM 718 N N . LYS A 1 87 ? 0.429 3.878 3.282 1.00 95.50 87 LYS A N 1
ATOM 719 C CA . LYS A 1 87 ? -0.384 4.257 4.431 1.00 95.50 87 LYS A CA 1
ATOM 720 C C . LYS A 1 87 ? -0.979 3.041 5.125 1.00 95.50 87 LYS A C 1
ATOM 722 O O . LYS A 1 87 ? -1.675 2.222 4.529 1.00 95.50 87 LYS A O 1
ATOM 727 N N . PHE A 1 88 ? -0.804 3.027 6.439 1.00 96.38 88 PHE A N 1
ATOM 728 C CA . PHE A 1 88 ? -1.445 2.084 7.344 1.00 96.38 88 PHE A CA 1
ATOM 729 C C . PHE A 1 88 ? -2.189 2.867 8.415 1.00 96.38 88 PHE A C 1
ATOM 731 O O . PHE A 1 88 ? -1.670 3.851 8.943 1.00 96.38 88 PHE A O 1
ATOM 738 N N . SER A 1 89 ? -3.405 2.450 8.747 1.00 96.56 89 SER A N 1
ATOM 739 C CA . SER A 1 89 ? -4.136 3.029 9.869 1.00 96.56 89 SER A CA 1
ATOM 740 C C . SER A 1 89 ? -4.961 1.990 10.600 1.00 96.56 89 SER A C 1
ATOM 742 O O . SER A 1 89 ? -5.665 1.185 9.981 1.00 96.56 89 SER A O 1
ATOM 744 N N . VAL A 1 90 ? -4.895 2.070 11.923 1.00 96.75 90 VAL A N 1
ATOM 745 C CA . VAL A 1 90 ? -5.718 1.295 12.840 1.00 96.75 90 VAL A CA 1
ATOM 746 C C . VAL A 1 90 ? -6.365 2.270 13.806 1.00 96.75 90 VAL A C 1
ATOM 748 O O . VAL A 1 90 ? -5.685 3.075 14.441 1.00 96.75 90 VAL A O 1
ATOM 751 N N . GLY A 1 91 ? -7.686 2.208 13.895 1.00 97.00 91 GLY A N 1
ATOM 752 C CA . GLY A 1 91 ? -8.464 3.063 14.774 1.00 97.00 91 GLY A CA 1
ATOM 753 C C . GLY A 1 91 ? -9.408 2.269 15.656 1.00 97.00 91 GLY A C 1
ATOM 754 O O . GLY A 1 91 ? -9.889 1.199 15.280 1.00 97.00 91 GLY A O 1
ATOM 755 N N . TYR A 1 92 ? -9.695 2.835 16.818 1.00 96.31 92 TYR A N 1
ATOM 756 C CA . TYR A 1 92 ? -10.733 2.387 17.728 1.00 96.31 92 TYR A CA 1
ATOM 757 C C . TYR A 1 92 ? -11.674 3.559 17.984 1.00 96.31 92 TYR A C 1
ATOM 759 O O . TYR A 1 92 ? -11.226 4.605 18.448 1.00 96.31 92 TYR A O 1
ATOM 767 N N . ALA A 1 93 ? -12.961 3.402 17.675 1.00 96.19 93 ALA A N 1
ATOM 768 C CA . ALA A 1 93 ? -13.947 4.449 17.917 1.00 96.19 93 ALA A CA 1
ATOM 769 C C . ALA A 1 93 ? -15.247 3.897 18.506 1.00 96.19 93 ALA A C 1
ATOM 771 O O . ALA A 1 93 ? -15.871 2.988 17.958 1.00 96.19 93 ALA A O 1
ATOM 772 N N . VAL A 1 94 ? -15.661 4.511 19.609 1.00 95.56 94 VAL A N 1
ATOM 773 C CA . VAL A 1 94 ? -16.939 4.338 20.309 1.00 95.56 94 VAL A CA 1
ATOM 774 C C . VAL A 1 94 ? -17.630 5.704 20.420 1.00 95.56 94 VAL A C 1
ATOM 776 O O . VAL A 1 94 ? -17.048 6.720 20.060 1.00 95.56 94 VAL A O 1
ATOM 779 N N . GLN A 1 95 ? -18.867 5.766 20.925 1.00 93.56 95 GLN A N 1
ATOM 780 C CA . GLN A 1 95 ? -19.669 7.007 20.917 1.00 93.56 95 GLN A CA 1
ATOM 781 C C . GLN A 1 95 ? -18.972 8.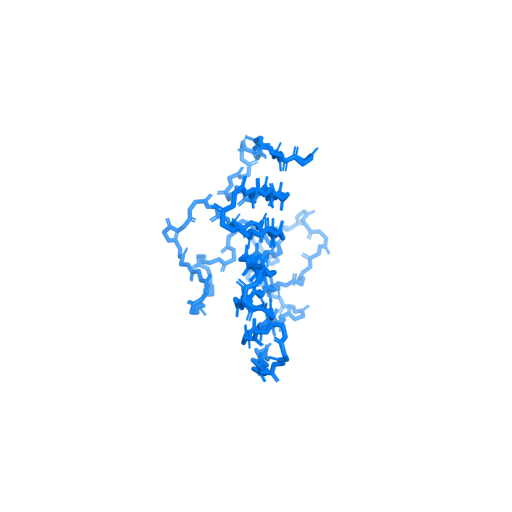242 21.515 1.00 93.56 95 GLN A C 1
ATOM 783 O O . GLN A 1 95 ? -19.175 9.342 21.016 1.00 93.56 95 GLN A O 1
ATOM 788 N N . ASN A 1 96 ? -18.165 8.062 22.564 1.00 94.12 96 ASN A N 1
ATOM 789 C CA . ASN A 1 96 ? -17.575 9.166 23.331 1.00 94.12 96 ASN A CA 1
ATOM 790 C C . ASN A 1 96 ? -16.041 9.229 23.237 1.00 94.12 96 ASN A C 1
ATOM 792 O O . ASN A 1 96 ? -15.425 10.012 23.956 1.00 94.12 96 ASN A O 1
ATOM 796 N N . PHE A 1 97 ? -15.416 8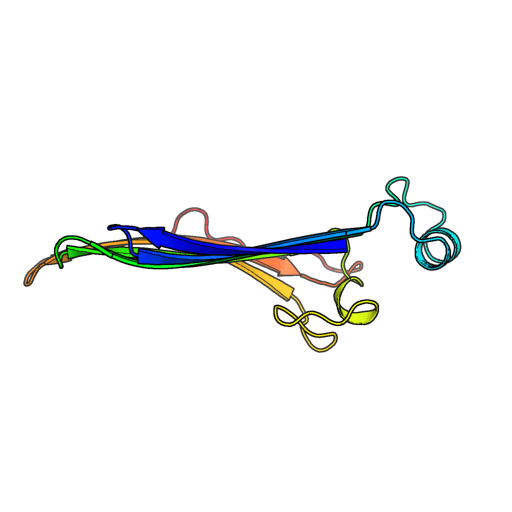.365 22.432 1.00 94.00 97 PHE A N 1
ATOM 797 C CA . PHE A 1 97 ? -13.962 8.294 22.312 1.00 94.00 97 PHE A CA 1
ATOM 798 C C . PHE A 1 97 ? -13.563 7.680 20.976 1.00 94.00 97 PHE A C 1
ATOM 800 O O . PHE A 1 97 ? -14.012 6.582 20.640 1.00 94.00 97 PHE A O 1
ATOM 807 N N . ASP A 1 98 ? -12.663 8.349 20.268 1.00 94.81 98 ASP A N 1
ATOM 808 C CA . ASP A 1 98 ? -11.971 7.807 19.113 1.00 94.81 98 ASP A CA 1
ATOM 809 C C . ASP A 1 98 ? -10.462 8.039 19.232 1.00 94.81 98 ASP A C 1
ATOM 811 O O . ASP A 1 98 ? -10.003 9.062 19.734 1.00 94.81 98 ASP A O 1
ATOM 815 N N . ALA A 1 99 ? -9.692 7.047 18.799 1.00 95.94 99 ALA A N 1
ATOM 816 C CA . ALA A 1 99 ? -8.247 7.139 18.677 1.00 95.94 99 ALA A CA 1
ATOM 817 C C . ALA A 1 99 ? -7.811 6.383 17.428 1.00 95.94 99 ALA A C 1
ATOM 819 O O . ALA A 1 99 ? -8.232 5.244 17.205 1.00 95.94 99 ALA A O 1
ATOM 820 N N . THR A 1 100 ? -6.962 7.005 16.613 1.00 96.00 100 THR A N 1
ATOM 821 C CA . THR A 1 100 ? -6.453 6.401 15.381 1.00 96.00 100 THR A CA 1
ATOM 822 C C . THR A 1 100 ? -4.953 6.568 15.308 1.00 96.00 100 THR A C 1
ATOM 824 O O . THR A 1 100 ? -4.449 7.679 15.260 1.00 96.00 100 THR A O 1
ATOM 827 N N . VAL A 1 101 ? -4.245 5.450 15.213 1.00 95.94 101 VAL A N 1
ATOM 828 C CA . VAL A 1 101 ? -2.815 5.454 14.925 1.00 95.94 101 VAL A CA 1
ATOM 829 C C . VAL A 1 101 ? -2.641 5.230 13.433 1.00 95.94 101 VAL A C 1
ATOM 831 O O . VAL A 1 101 ? -3.218 4.301 12.857 1.00 95.94 101 VAL A O 1
ATOM 834 N N . SER A 1 102 ? -1.851 6.086 12.790 1.00 94.69 102 SER A N 1
ATOM 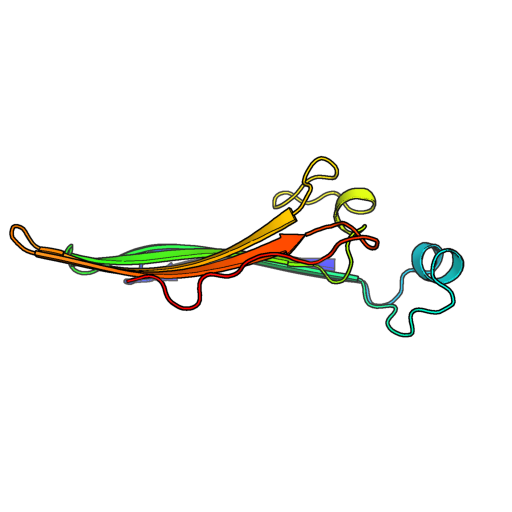835 C CA . SER A 1 102 ? -1.533 5.924 11.376 1.00 94.69 102 SER A CA 1
ATOM 836 C C . SER A 1 102 ? -0.069 6.190 11.067 1.00 94.69 102 SER A C 1
ATOM 838 O O . SER A 1 102 ? 0.566 7.058 11.662 1.00 94.69 102 SER A O 1
ATOM 840 N N . THR A 1 103 ? 0.434 5.457 10.085 1.00 93.12 103 THR A N 1
ATOM 841 C CA . THR A 1 103 ? 1.734 5.693 9.465 1.00 93.12 103 THR A CA 1
ATOM 842 C C . THR A 1 103 ? 1.488 6.105 8.027 1.00 93.12 103 THR A C 1
ATOM 844 O O . THR A 1 103 ? 0.672 5.486 7.336 1.00 93.12 103 THR A O 1
ATOM 847 N N . LYS A 1 104 ? 2.163 7.166 7.582 1.00 91.19 104 LYS A N 1
ATOM 848 C CA . LYS A 1 104 ? 2.096 7.650 6.200 1.00 91.19 104 LYS A CA 1
ATOM 849 C C . LYS A 1 104 ? 3.505 7.889 5.693 1.00 91.19 104 LYS A C 1
ATOM 851 O O . LYS A 1 104 ? 4.214 8.745 6.218 1.00 91.19 104 LYS A O 1
ATOM 856 N N . GLN A 1 105 ? 3.872 7.144 4.667 1.00 89.69 105 GLN A N 1
ATOM 857 C CA . GLN A 1 105 ? 5.106 7.307 3.920 1.00 89.69 105 GLN A CA 1
ATOM 858 C C . GLN A 1 105 ? 4.756 7.520 2.444 1.00 89.69 105 GLN A C 1
ATOM 860 O O . GLN A 1 105 ? 3.688 7.110 1.979 1.00 89.69 105 GLN A O 1
ATOM 865 N N . PHE A 1 106 ? 5.661 8.161 1.714 1.00 89.75 106 PHE A N 1
ATOM 866 C CA . PHE A 1 106 ? 5.508 8.400 0.283 1.00 89.75 106 PHE A CA 1
ATOM 867 C C . PHE A 1 106 ? 6.806 8.044 -0.431 1.00 89.75 106 PHE A C 1
ATOM 869 O O . PHE A 1 106 ? 7.877 8.506 -0.036 1.00 89.75 106 PHE A O 1
ATOM 876 N N . GLN A 1 107 ? 6.702 7.255 -1.495 1.00 87.88 107 GLN A N 1
ATOM 877 C CA . GLN A 1 107 ? 7.798 7.001 -2.422 1.00 87.88 107 GLN A CA 1
ATOM 878 C C . GLN A 1 107 ? 7.682 8.006 -3.565 1.00 87.88 107 GLN A C 1
ATOM 880 O O . GLN A 1 107 ? 6.820 7.849 -4.419 1.00 87.88 107 GLN A O 1
ATOM 885 N N . VAL A 1 108 ? 8.504 9.055 -3.556 1.00 88.06 108 VAL A N 1
ATOM 886 C CA . VAL A 1 108 ? 8.534 10.057 -4.634 1.00 88.06 108 VAL A CA 1
ATOM 887 C C . VAL A 1 108 ? 9.268 9.479 -5.841 1.00 88.06 108 VAL A C 1
ATOM 889 O O . VAL A 1 108 ? 10.292 8.819 -5.683 1.00 88.06 108 VAL A O 1
ATOM 892 N N . PHE A 1 109 ? 8.751 9.730 -7.041 1.00 84.25 109 PHE A N 1
ATOM 893 C CA . 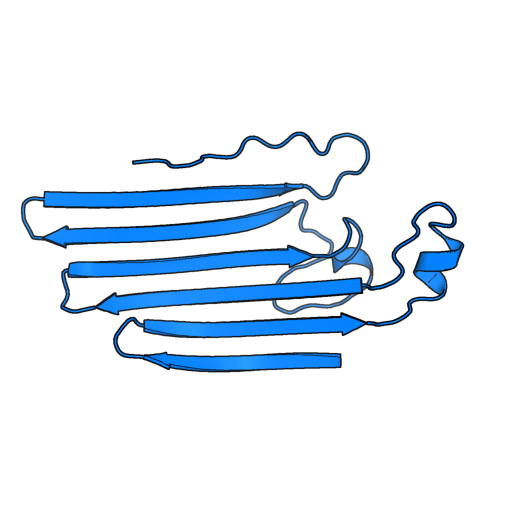PHE A 1 109 ? 9.343 9.276 -8.298 1.00 84.25 109 PHE A CA 1
ATOM 894 C C . PHE A 1 109 ? 10.180 10.393 -8.927 1.00 84.25 109 PHE A C 1
ATOM 896 O O . PHE A 1 109 ? 9.820 10.962 -9.955 1.00 84.25 109 PHE A O 1
ATOM 903 N N . ASN A 1 110 ? 11.273 10.780 -8.260 1.00 74.38 110 ASN A N 1
ATOM 904 C CA . ASN A 1 110 ? 12.178 11.807 -8.774 1.00 74.38 110 ASN A CA 1
ATOM 905 C C . ASN A 1 110 ? 13.629 11.568 -8.347 1.00 74.38 110 ASN A C 1
ATOM 907 O O . ASN A 1 110 ? 14.053 11.983 -7.267 1.00 74.38 110 ASN A O 1
ATOM 911 N N . ASP A 1 111 ? 14.433 11.026 -9.256 1.00 65.69 111 ASP A N 1
ATOM 912 C CA . ASP A 1 111 ? 15.823 10.643 -8.985 1.00 65.69 111 ASP A CA 1
ATOM 913 C C . ASP A 1 111 ? 16.736 11.815 -8.590 1.00 65.69 111 ASP A C 1
ATOM 915 O O . ASP A 1 111 ? 17.794 11.604 -7.996 1.00 65.69 111 ASP A O 1
ATOM 919 N N . GLN A 1 112 ? 16.332 13.063 -8.858 1.00 60.69 112 GLN A N 1
ATOM 920 C CA . GLN A 1 112 ? 17.074 14.250 -8.425 1.00 60.69 112 GLN A CA 1
ATOM 921 C C . GLN A 1 112 ? 16.673 14.760 -7.037 1.00 60.69 112 GLN A C 1
ATOM 923 O O . GLN A 1 112 ? 17.440 15.505 -6.424 1.00 60.69 112 GLN A O 1
ATOM 928 N N . ASN A 1 113 ? 15.489 14.404 -6.528 1.00 55.16 113 ASN A N 1
ATOM 929 C CA . ASN A 1 113 ? 15.006 14.893 -5.238 1.00 55.16 113 ASN A CA 1
ATOM 930 C C . ASN A 1 113 ? 14.009 13.916 -4.587 1.00 55.16 113 ASN A C 1
ATOM 932 O O . ASN A 1 113 ? 12.808 14.164 -4.528 1.00 55.16 113 ASN A O 1
ATOM 936 N N . ASN A 1 114 ? 14.534 12.816 -4.045 1.00 59.66 114 ASN A N 1
ATOM 937 C CA . ASN A 1 114 ? 13.756 11.786 -3.342 1.00 59.66 114 ASN A CA 1
ATOM 938 C C . ASN A 1 114 ? 13.501 12.106 -1.853 1.00 59.66 114 ASN A C 1
ATOM 940 O O . ASN A 1 114 ? 13.118 11.228 -1.079 1.00 59.66 114 ASN A O 1
ATOM 944 N N . SER A 1 115 ? 13.733 13.350 -1.415 1.00 56.38 115 SER A N 1
ATOM 945 C CA . SER A 1 115 ? 13.491 13.746 -0.025 1.00 56.38 115 SER A CA 1
ATOM 946 C C . SER A 1 115 ? 11.993 13.941 0.224 1.00 56.38 115 SER A C 1
ATOM 948 O O . SER A 1 115 ? 11.394 14.935 -0.176 1.00 56.38 115 SER A O 1
ATOM 950 N N . SER A 1 116 ? 11.376 12.965 0.888 1.00 61.09 116 SER A N 1
ATOM 951 C CA . SER A 1 116 ? 9.976 13.020 1.310 1.00 61.09 116 SER A CA 1
ATOM 952 C C . SER A 1 116 ? 9.868 12.966 2.829 1.00 61.09 116 SER A C 1
ATOM 954 O O . SER A 1 116 ? 10.637 12.268 3.492 1.00 61.09 116 SER A O 1
ATOM 956 N N . TYR A 1 117 ? 8.915 13.712 3.387 1.00 63.47 117 TYR A N 1
ATOM 957 C CA . TYR A 1 117 ? 8.599 13.655 4.811 1.00 63.47 117 TYR A CA 1
ATOM 958 C C . TYR A 1 117 ? 7.635 12.498 5.081 1.00 63.47 117 TYR A C 1
ATOM 960 O O . TYR A 1 117 ? 6.579 12.393 4.455 1.00 63.47 117 TYR A O 1
ATOM 968 N N . SER A 1 118 ? 7.986 11.667 6.058 1.00 65.75 118 SER A N 1
ATOM 969 C CA . SER A 1 118 ? 7.170 10.548 6.531 1.00 65.75 118 SER A CA 1
ATOM 970 C C . SER A 1 118 ? 6.640 10.836 7.935 1.00 65.75 118 SER A C 1
ATOM 972 O O . SER A 1 118 ? 7.338 11.428 8.758 1.00 65.75 118 SER A O 1
ATOM 974 N N . ALA A 1 119 ? 5.406 10.419 8.220 1.00 62.12 119 ALA A N 1
ATOM 975 C CA . ALA A 1 119 ? 4.820 10.477 9.557 1.00 62.12 119 ALA A CA 1
ATOM 976 C C . ALA A 1 119 ? 4.860 9.082 10.198 1.00 62.12 119 ALA A C 1
ATOM 978 O O . ALA A 1 119 ? 4.129 8.184 9.769 1.00 62.12 119 ALA A O 1
ATOM 979 N N . GLU A 1 120 ? 5.709 8.917 11.218 1.00 60.50 120 GLU A N 1
ATOM 980 C CA . GLU A 1 120 ? 5.986 7.639 11.888 1.00 60.50 120 GLU A CA 1
ATOM 981 C C . GLU A 1 120 ? 6.035 7.786 13.430 1.00 60.50 120 GLU A C 1
ATOM 983 O O . GLU A 1 120 ? 7.087 8.116 13.977 1.00 60.50 120 GLU A O 1
ATOM 988 N N . PRO A 1 121 ? 4.948 7.504 14.175 1.00 58.81 121 PRO A N 1
ATOM 989 C CA . PRO A 1 121 ? 3.547 7.484 13.768 1.00 58.81 121 PRO A CA 1
ATOM 990 C C . PRO A 1 121 ? 2.878 8.856 13.983 1.00 58.81 121 PRO A C 1
ATOM 992 O O . PRO A 1 121 ? 3.381 9.718 14.703 1.00 58.81 121 PRO A O 1
ATOM 995 N N . ALA A 1 122 ? 1.704 9.044 13.389 1.00 64.56 122 ALA A N 1
ATOM 996 C CA . ALA A 1 122 ? 0.768 10.094 13.778 1.00 64.56 122 ALA A CA 1
ATOM 997 C C . ALA A 1 122 ? -0.327 9.486 14.667 1.00 64.56 122 ALA A C 1
ATOM 999 O O . ALA A 1 122 ? -0.862 8.418 14.344 1.00 64.56 122 ALA A O 1
ATOM 1000 N N . VAL A 1 123 ? -0.625 10.170 15.772 1.00 62.22 123 VAL A N 1
ATOM 1001 C CA . VAL A 1 123 ? -1.637 9.811 16.781 1.00 62.22 123 VAL A CA 1
ATOM 1002 C C . VAL A 1 123 ? -2.778 10.813 16.772 1.00 62.22 123 VAL A C 1
ATOM 1004 O O . VAL A 1 123 ? -2.493 12.001 16.499 1.00 62.22 123 VAL A O 1
#

Sequence (123 aa):
MGNEFRYLTQAGAGLMELDYLPSDKVYEDDHPKEGDKHRWLFYWQHSGVMDQVWRFNVDYTKVSDSSYFNDFDSKYGSSTDGYATQKFSVGYAVQNFDATVSTKQFQVFNDQNNSSYSAEPAV

InterPro domains:
  IPR007543 LptD, C-terminal [PF04453] (38-121)
  IPR050218 Lipopolysaccharide Assembly Protein LptD [PTHR30189] (2-119)